Protein AF-A0A6B3GTB4-F1 (afdb_monomer_lite)

Foldseek 3Di:
DDDDPDDDPDDDDPVLLVVVVVVLVVLLVLLLVLLLVVLLVPVPQQVVLLVQQVVCVVVVPLLSVLVSLVSNSLVSNVSSVDPVSSVVNVVSVSSVNSSVCCVPVVPDDPGPSVVSVVSSVCSNVSND

Radius of gyration: 16.12 Å; chains: 1; bounding box: 41×32×53 Å

Secondary structure (DSSP, 8-state):
---------PPP-HHHHHHHHHHHHHHHHHHHHHHHHHHTT--TTTHHHHHHHHHHHHHT-HHHHHHHHHHHHHHHHHHTT-HHHHHHHHHTTHHHHHHHHHHHSTTS-S-HHHHHHHHHHHHHTT--

Structure (mmCIF, N/CA/C/O backbone):
data_AF-A0A6B3GTB4-F1
#
_entry.id   AF-A0A6B3GTB4-F1
#
loop_
_atom_site.group_PDB
_atom_site.id
_atom_site.type_symbol
_atom_site.label_atom_id
_atom_site.label_alt_id
_atom_site.label_comp_id
_atom_site.label_asym_id
_atom_site.label_entity_id
_atom_site.label_seq_id
_atom_site.pdbx_PDB_ins_code
_atom_site.Cartn_x
_atom_site.Cartn_y
_atom_site.Cartn_z
_atom_site.occupancy
_atom_site.B_iso_or_equiv
_atom_site.auth_seq_id
_atom_site.auth_comp_id
_atom_site.auth_asym_id
_atom_site.auth_atom_id
_atom_site.pdbx_PDB_model_num
ATOM 1 N N . SER A 1 1 ? -22.467 14.507 -35.187 1.00 45.22 1 SER A N 1
ATOM 2 C CA . SER A 1 1 ? -21.345 13.605 -35.505 1.00 45.22 1 SER A CA 1
ATOM 3 C C . SER A 1 1 ? -20.082 14.117 -34.835 1.00 45.22 1 SER A C 1
ATOM 5 O O . SER A 1 1 ? -19.704 15.252 -35.095 1.00 45.22 1 SER A O 1
ATOM 7 N N . ALA A 1 2 ? -19.509 13.336 -33.914 1.00 57.16 2 ALA A N 1
ATOM 8 C CA . ALA A 1 2 ? -18.214 13.599 -33.267 1.00 57.16 2 ALA A CA 1
ATOM 9 C C . ALA A 1 2 ? -17.044 13.237 -34.213 1.00 57.16 2 ALA A C 1
ATOM 11 O O . ALA A 1 2 ? -17.290 12.554 -35.212 1.00 57.16 2 ALA A O 1
ATOM 12 N N . PRO A 1 3 ? -15.789 13.635 -33.908 1.00 50.56 3 PRO A N 1
ATOM 13 C CA . PRO A 1 3 ? -14.933 12.626 -33.269 1.00 50.56 3 PRO A CA 1
ATOM 14 C C . PRO A 1 3 ? -13.905 13.153 -32.238 1.00 50.56 3 PRO A C 1
ATOM 16 O O . PRO A 1 3 ? -13.184 14.118 -32.465 1.00 50.56 3 PRO A O 1
ATOM 19 N N . ASN A 1 4 ? -13.829 12.437 -31.111 1.00 40.69 4 ASN A N 1
ATOM 20 C CA . ASN A 1 4 ? -12.626 12.020 -30.373 1.00 40.69 4 ASN A CA 1
ATOM 21 C C . ASN A 1 4 ? -11.474 13.036 -30.231 1.00 40.69 4 ASN A C 1
ATOM 23 O O . ASN A 1 4 ? -10.491 12.994 -30.971 1.00 40.69 4 ASN A O 1
ATOM 27 N N . LYS A 1 5 ? -11.532 13.876 -29.184 1.00 48.25 5 LYS A N 1
ATOM 28 C CA . LYS A 1 5 ? -10.334 14.543 -28.649 1.00 48.25 5 LYS A CA 1
ATOM 29 C C . LYS A 1 5 ? -9.395 13.465 -28.105 1.00 48.25 5 LYS A C 1
ATOM 31 O O . LYS A 1 5 ? -9.662 12.878 -27.062 1.00 48.25 5 LYS A O 1
ATOM 36 N N . GLY A 1 6 ? -8.345 13.181 -28.873 1.00 37.78 6 GLY A N 1
ATOM 37 C CA . GLY A 1 6 ? -7.353 12.155 -28.587 1.00 37.78 6 GLY A CA 1
ATOM 38 C C . GLY A 1 6 ? -6.801 12.255 -27.169 1.00 37.78 6 GLY A C 1
ATOM 39 O O . GLY A 1 6 ? -6.258 13.285 -26.770 1.00 37.78 6 GLY A O 1
ATOM 40 N N . VAL A 1 7 ? -6.914 11.154 -26.430 1.00 46.62 7 VAL A N 1
ATOM 41 C CA . VAL A 1 7 ? -6.107 10.903 -25.240 1.00 46.62 7 VAL A CA 1
ATOM 42 C C . VAL A 1 7 ? -4.657 10.835 -25.716 1.00 46.62 7 VAL A C 1
ATOM 44 O O . VAL A 1 7 ? -4.255 9.884 -26.383 1.00 46.62 7 VAL A O 1
ATOM 47 N N . ARG A 1 8 ? -3.871 11.882 -25.446 1.00 51.06 8 ARG A N 1
ATOM 48 C CA . ARG A 1 8 ? -2.416 11.803 -25.584 1.00 51.06 8 ARG A CA 1
ATOM 49 C C . ARG A 1 8 ? -1.898 11.057 -24.365 1.00 51.06 8 ARG A C 1
ATOM 51 O O . ARG A 1 8 ? -1.904 11.606 -23.268 1.00 51.06 8 ARG A O 1
ATOM 58 N N . VAL A 1 9 ? -1.459 9.821 -24.566 1.00 51.31 9 VAL A N 1
ATOM 59 C CA . VAL A 1 9 ? -0.662 9.101 -23.571 1.00 51.31 9 VAL A CA 1
ATOM 60 C C . VAL A 1 9 ? 0.646 9.885 -23.423 1.00 51.31 9 VAL A C 1
ATOM 62 O O . VAL A 1 9 ? 1.454 9.920 -24.352 1.00 51.31 9 VAL A O 1
ATOM 65 N N . ARG A 1 10 ? 0.818 10.622 -22.317 1.00 56.47 10 ARG A N 1
ATOM 66 C CA . ARG A 1 10 ? 2.119 11.219 -21.976 1.00 56.47 10 ARG A CA 1
ATOM 67 C C . ARG A 1 10 ? 3.068 10.064 -21.675 1.00 56.47 10 ARG A C 1
ATOM 69 O O . ARG A 1 10 ? 2.733 9.193 -20.879 1.00 56.47 10 ARG A O 1
ATOM 76 N N . ASN A 1 11 ? 4.237 10.067 -22.306 1.00 56.62 11 ASN A N 1
ATOM 77 C CA . ASN A 1 11 ? 5.313 9.165 -21.914 1.00 56.62 11 ASN A CA 1
ATOM 78 C C . ASN A 1 11 ? 5.782 9.578 -20.515 1.00 56.62 11 ASN A C 1
ATOM 80 O O . ASN A 1 11 ? 6.168 10.731 -20.329 1.00 56.62 11 ASN A O 1
ATOM 84 N N . LEU A 1 12 ? 5.712 8.655 -19.559 1.00 59.12 12 LEU A N 1
ATOM 85 C CA . LEU A 1 12 ? 6.289 8.821 -18.227 1.00 59.12 12 LEU A CA 1
ATOM 86 C C . LEU A 1 12 ? 7.816 8.750 -18.324 1.00 59.12 12 LEU A C 1
ATOM 88 O O . LEU A 1 12 ? 8.359 7.867 -18.992 1.00 59.12 12 LEU A O 1
ATOM 92 N N . THR A 1 13 ? 8.502 9.697 -17.691 1.00 66.12 13 THR A N 1
ATOM 93 C CA . THR A 1 13 ? 9.967 9.786 -17.654 1.00 66.12 13 THR A CA 1
ATOM 94 C C . THR A 1 13 ? 10.514 9.442 -16.268 1.00 66.12 13 THR A C 1
ATOM 96 O O . THR A 1 13 ? 9.775 9.440 -15.289 1.00 66.12 13 THR A O 1
ATOM 99 N N . ALA A 1 14 ? 11.826 9.198 -16.170 1.00 64.69 14 ALA A N 1
ATOM 100 C CA . ALA A 1 14 ? 12.518 9.049 -14.885 1.00 64.69 14 ALA A CA 1
ATOM 101 C C . ALA A 1 14 ? 12.266 10.225 -13.935 1.00 64.69 14 ALA A C 1
ATOM 103 O O . ALA A 1 14 ? 12.016 10.027 -12.755 1.00 64.69 14 ALA A O 1
ATOM 104 N N . ALA A 1 15 ? 12.297 11.445 -14.473 1.00 67.88 15 ALA A N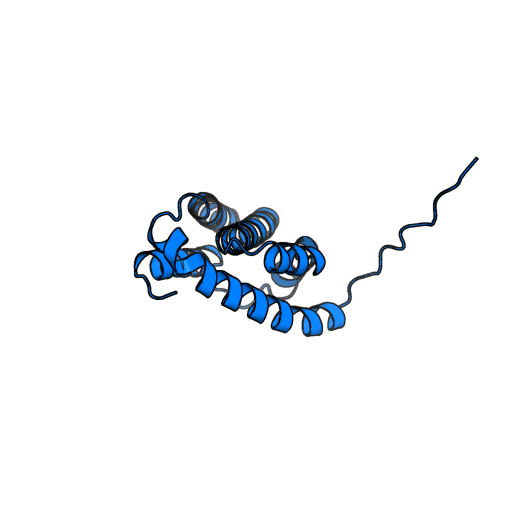 1
ATOM 105 C CA . ALA A 1 15 ? 12.088 12.659 -13.701 1.00 67.88 15 ALA A CA 1
ATOM 106 C C . ALA A 1 15 ? 10.654 12.739 -13.152 1.00 67.88 15 ALA A C 1
ATOM 108 O O . ALA A 1 15 ? 10.466 13.095 -11.994 1.00 67.88 15 ALA A O 1
ATOM 109 N N . ASP A 1 16 ? 9.649 12.318 -13.937 1.00 67.19 16 ASP A N 1
ATOM 110 C CA . ASP A 1 16 ? 8.271 12.221 -13.435 1.00 67.19 16 ASP A CA 1
ATOM 111 C C . ASP A 1 16 ? 8.174 11.206 -12.264 1.00 67.19 16 ASP A C 1
ATOM 113 O O . ASP A 1 16 ? 7.389 11.412 -11.337 1.00 67.19 16 ASP A O 1
ATOM 117 N N . LEU A 1 17 ? 8.990 10.133 -12.268 1.00 65.62 17 LEU A N 1
ATOM 118 C CA . LEU A 1 17 ? 9.106 9.175 -11.151 1.00 65.62 17 LEU A CA 1
ATOM 119 C C . LEU A 1 17 ? 9.714 9.815 -9.899 1.00 65.62 17 LEU A C 1
ATOM 121 O O . LEU A 1 17 ? 9.166 9.659 -8.808 1.00 65.62 17 LEU A O 1
ATOM 125 N N . GLU A 1 18 ? 10.823 10.533 -10.058 1.00 69.56 18 GLU A N 1
ATOM 126 C CA . GLU A 1 18 ? 11.536 11.188 -8.955 1.00 69.56 18 GLU A CA 1
ATOM 127 C C . GLU A 1 18 ? 10.681 12.255 -8.262 1.00 69.56 18 GLU A C 1
ATOM 129 O O . GLU A 1 18 ? 10.702 12.355 -7.036 1.00 69.56 18 GLU A O 1
ATOM 134 N N . GLU A 1 19 ? 9.883 13.012 -9.017 1.00 77.25 19 GLU A N 1
ATOM 135 C CA . GLU A 1 19 ? 8.997 14.037 -8.456 1.00 77.25 19 GLU A CA 1
ATOM 136 C C . GLU A 1 19 ? 7.760 13.437 -7.772 1.00 77.25 19 GLU A C 1
ATOM 138 O O . GLU A 1 19 ? 7.323 13.922 -6.726 1.00 77.25 19 GLU A O 1
ATOM 143 N N . SER A 1 20 ? 7.186 12.367 -8.334 1.00 75.81 20 SER A N 1
ATOM 144 C CA . SER A 1 20 ? 5.960 11.775 -7.791 1.00 75.81 20 SER A CA 1
ATOM 145 C C . SER A 1 20 ? 6.206 10.867 -6.588 1.00 75.81 20 SER A C 1
ATOM 147 O O . SER A 1 20 ? 5.298 10.702 -5.770 1.00 75.81 20 SER A O 1
ATOM 149 N N . TYR A 1 21 ? 7.382 10.240 -6.481 1.00 74.56 21 TYR A N 1
ATOM 150 C CA . TYR A 1 21 ? 7.645 9.247 -5.438 1.00 74.56 21 TYR A CA 1
ATOM 151 C C . TYR A 1 21 ? 7.536 9.823 -4.012 1.00 74.56 21 TYR A C 1
ATOM 153 O O . TYR A 1 21 ? 6.789 9.249 -3.219 1.00 74.56 21 TYR A O 1
ATOM 161 N N . PRO A 1 22 ? 8.160 10.969 -3.663 1.00 80.62 22 PRO A N 1
ATOM 162 C CA . PRO A 1 22 ? 8.026 11.549 -2.325 1.00 80.62 22 PRO A CA 1
ATOM 163 C C . PRO A 1 22 ? 6.586 11.951 -1.988 1.00 80.62 22 PRO A C 1
ATOM 165 O O . PRO A 1 22 ? 6.141 11.780 -0.856 1.00 80.62 22 PRO A O 1
ATOM 168 N N . VAL A 1 23 ? 5.838 12.452 -2.978 1.00 86.75 23 VAL A N 1
ATOM 169 C CA . VAL A 1 23 ? 4.425 12.822 -2.805 1.00 86.75 23 VAL A CA 1
ATOM 170 C C . VAL A 1 23 ? 3.590 11.583 -2.500 1.00 86.75 23 VAL A C 1
ATOM 172 O O . VAL A 1 23 ? 2.791 11.591 -1.566 1.00 86.75 23 VAL A O 1
ATOM 175 N N . ARG A 1 24 ? 3.809 10.496 -3.249 1.00 84.00 24 ARG A N 1
ATOM 176 C CA . ARG A 1 24 ? 3.162 9.207 -3.002 1.00 84.00 24 ARG A CA 1
ATOM 177 C C . ARG A 1 24 ? 3.493 8.679 -1.608 1.00 84.00 24 ARG A C 1
ATOM 179 O O . ARG A 1 24 ? 2.570 8.319 -0.888 1.00 84.00 24 ARG A O 1
ATOM 186 N N . ALA A 1 25 ? 4.769 8.665 -1.227 1.00 84.25 25 ALA A N 1
ATOM 187 C CA . ALA A 1 25 ? 5.199 8.189 0.085 1.00 84.25 25 ALA A CA 1
ATOM 188 C C . ALA A 1 25 ? 4.519 8.972 1.221 1.00 84.25 25 ALA A C 1
ATOM 190 O O . ALA A 1 25 ? 3.998 8.371 2.154 1.00 84.25 25 ALA A O 1
ATOM 191 N N . GLY A 1 26 ? 4.424 10.302 1.100 1.00 90.69 26 GLY A N 1
ATOM 192 C CA . GLY A 1 26 ? 3.699 11.129 2.068 1.00 90.69 26 GLY A CA 1
ATOM 193 C C . GLY A 1 26 ? 2.200 10.815 2.136 1.00 90.69 26 GLY A C 1
ATOM 194 O O . GLY A 1 26 ? 1.631 10.755 3.224 1.00 90.69 26 GLY A O 1
ATOM 195 N N . LEU A 1 27 ? 1.549 10.568 0.993 1.00 92.31 27 LEU A N 1
ATOM 196 C CA . LEU A 1 27 ? 0.142 10.150 0.966 1.00 92.31 27 LEU A CA 1
ATOM 197 C C . LEU A 1 27 ? -0.061 8.775 1.610 1.00 92.31 27 LEU A C 1
ATOM 199 O O . LEU A 1 27 ? -1.034 8.588 2.333 1.00 92.31 27 LEU A O 1
ATOM 203 N N . GLU A 1 28 ? 0.834 7.823 1.353 1.00 92.50 28 GLU A N 1
ATOM 204 C CA . GLU A 1 28 ? 0.774 6.476 1.928 1.00 92.50 28 GLU A CA 1
ATOM 205 C C . GLU A 1 28 ? 1.053 6.475 3.431 1.00 92.50 28 GLU A C 1
ATOM 207 O O . GLU A 1 28 ? 0.387 5.742 4.155 1.00 92.50 28 GLU A O 1
ATOM 212 N N . GLN A 1 29 ? 1.943 7.342 3.917 1.00 94.25 29 GLN A N 1
ATOM 213 C CA . GLN A 1 29 ? 2.152 7.531 5.351 1.00 94.25 29 GLN A CA 1
ATOM 214 C C . GLN A 1 29 ? 0.873 8.043 6.031 1.00 94.25 29 GLN A C 1
ATOM 216 O O . GLN A 1 29 ? 0.386 7.433 6.979 1.00 94.25 29 GLN A O 1
ATOM 221 N N . ILE A 1 30 ? 0.260 9.107 5.494 1.00 96.75 30 ILE A N 1
ATOM 222 C CA . ILE A 1 30 ? -1.023 9.622 6.003 1.00 96.75 30 ILE A CA 1
ATOM 223 C C . ILE A 1 30 ? -2.107 8.535 5.929 1.00 96.75 30 ILE A C 1
ATOM 225 O O . ILE A 1 30 ? -2.956 8.428 6.814 1.00 96.75 30 ILE A O 1
ATOM 229 N N . ALA A 1 31 ? -2.097 7.722 4.870 1.00 95.94 31 ALA A N 1
ATOM 230 C CA . ALA A 1 31 ? -3.018 6.605 4.724 1.00 95.94 31 ALA A CA 1
ATOM 231 C C . ALA A 1 31 ? -2.864 5.582 5.852 1.00 95.94 31 ALA A C 1
ATOM 233 O O . ALA A 1 31 ? -3.870 5.195 6.441 1.00 95.94 31 ALA A O 1
ATOM 234 N N . ALA A 1 32 ? -1.631 5.165 6.144 1.00 95.44 32 ALA A N 1
ATOM 235 C CA . ALA A 1 32 ? -1.322 4.204 7.194 1.00 95.44 32 ALA A CA 1
ATOM 236 C C . ALA A 1 32 ? -1.780 4.723 8.565 1.00 95.44 32 ALA A C 1
ATOM 238 O O . ALA A 1 32 ? -2.545 4.041 9.247 1.00 95.44 32 ALA A O 1
ATOM 239 N N . GLU A 1 33 ? -1.438 5.969 8.908 1.00 96.12 33 GLU A N 1
ATOM 240 C CA . GLU A 1 33 ? -1.856 6.622 10.157 1.00 96.12 33 GLU A CA 1
ATOM 241 C C . GLU A 1 33 ? -3.391 6.637 10.315 1.00 96.12 33 GLU A C 1
ATOM 243 O O . GLU A 1 33 ? -3.932 6.305 11.372 1.00 96.12 33 GLU A O 1
ATOM 248 N N . LEU A 1 34 ? -4.124 6.981 9.250 1.00 97.62 34 LEU A N 1
ATOM 249 C CA . LEU A 1 34 ? -5.592 7.013 9.263 1.00 97.62 34 LEU A CA 1
ATOM 250 C C . LEU A 1 34 ? -6.229 5.616 9.268 1.00 97.62 34 LEU A C 1
ATOM 252 O O . LEU A 1 34 ? -7.325 5.435 9.805 1.00 97.62 34 LEU A O 1
ATOM 256 N N . ALA A 1 35 ? -5.582 4.639 8.635 1.00 97.38 35 ALA A N 1
ATOM 257 C CA . ALA A 1 35 ? -6.067 3.269 8.539 1.00 97.38 35 ALA A CA 1
ATOM 258 C C . ALA A 1 35 ? -5.799 2.459 9.816 1.00 97.38 35 ALA A C 1
ATOM 260 O O . ALA A 1 35 ? -6.520 1.490 10.071 1.00 97.38 35 ALA A O 1
ATOM 261 N N . ALA A 1 36 ? -4.825 2.876 10.630 1.00 96.50 36 ALA A N 1
ATOM 262 C CA . ALA A 1 36 ? -4.354 2.175 11.820 1.00 96.50 36 ALA A CA 1
ATOM 263 C C . ALA A 1 36 ? -5.467 1.639 12.738 1.00 96.50 36 ALA A C 1
ATOM 265 O O . ALA A 1 36 ? -5.459 0.443 13.026 1.00 96.50 36 ALA A O 1
ATOM 266 N N . PRO A 1 37 ? -6.504 2.414 13.128 1.00 95.62 37 PRO A N 1
ATOM 267 C CA . PRO A 1 37 ? -7.539 1.902 14.032 1.00 95.62 37 PRO A CA 1
ATOM 268 C C . PRO A 1 37 ? -8.400 0.783 13.428 1.00 95.62 37 PRO A C 1
ATOM 270 O O . PRO A 1 37 ? -9.047 0.031 14.159 1.00 95.62 37 PRO A O 1
ATOM 273 N N . ARG A 1 38 ? -8.480 0.714 12.092 1.00 96.31 38 ARG A N 1
ATOM 274 C CA . ARG A 1 38 ? -9.228 -0.314 11.360 1.00 96.31 38 ARG A CA 1
ATOM 275 C C . ARG A 1 38 ? -8.346 -1.525 11.088 1.00 96.31 38 ARG A C 1
ATOM 277 O O . ARG A 1 38 ? -8.761 -2.634 11.401 1.00 96.31 38 ARG A O 1
ATOM 284 N N . LEU A 1 39 ? -7.152 -1.299 10.546 1.00 96.94 39 LEU A N 1
ATOM 285 C CA . LEU A 1 39 ? -6.215 -2.365 10.196 1.00 96.94 39 LEU A CA 1
ATOM 286 C C . LEU A 1 39 ? -5.658 -3.071 11.433 1.00 96.94 39 LEU A C 1
ATOM 288 O O . LEU A 1 39 ? -5.551 -4.288 11.422 1.00 96.94 39 LEU A O 1
ATOM 292 N N . GLY A 1 40 ? -5.461 -2.368 12.552 1.00 95.38 40 GLY A N 1
ATOM 293 C CA . GLY A 1 40 ? -5.081 -3.013 13.813 1.00 95.38 40 GLY A CA 1
ATOM 294 C C . GLY A 1 40 ? -6.129 -3.982 14.370 1.00 95.38 40 GLY A C 1
ATOM 295 O O . GLY A 1 40 ? -5.824 -4.801 15.230 1.00 95.38 40 GLY A O 1
ATOM 296 N N . ARG A 1 41 ? -7.369 -3.940 13.864 1.00 96.19 41 ARG A N 1
ATOM 297 C CA . ARG A 1 41 ? -8.418 -4.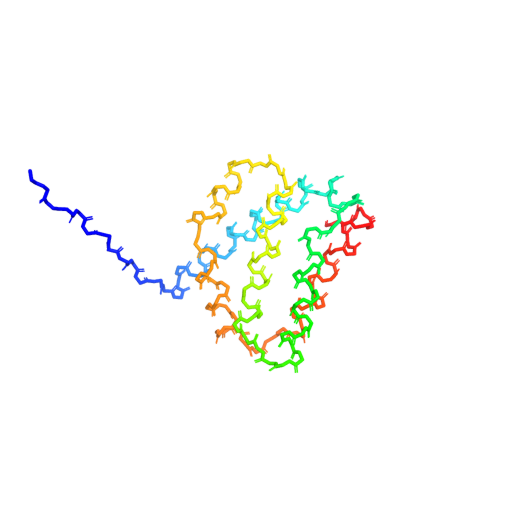916 14.200 1.00 96.19 41 ARG A CA 1
ATOM 298 C C . ARG A 1 41 ? -8.562 -6.017 13.158 1.00 96.19 41 ARG A C 1
ATOM 300 O O . ARG A 1 41 ? -8.988 -7.113 13.510 1.00 96.19 41 ARG A O 1
ATOM 307 N N . ASP A 1 42 ? -8.306 -5.699 11.893 1.00 96.31 42 ASP A N 1
ATOM 308 C CA . ASP A 1 42 ? -8.539 -6.590 10.762 1.00 96.31 42 ASP A CA 1
ATOM 309 C C . ASP A 1 42 ? -7.654 -6.207 9.564 1.00 96.31 42 ASP A C 1
ATOM 311 O O . ASP A 1 42 ? -7.905 -5.216 8.872 1.00 96.31 42 ASP A O 1
ATOM 315 N N . CYS A 1 43 ? -6.645 -7.041 9.305 1.00 96.94 43 CYS A N 1
ATOM 316 C CA . CYS A 1 43 ? -5.756 -6.953 8.147 1.00 96.94 43 CYS A CA 1
ATOM 317 C C . CYS A 1 43 ? -6.147 -7.916 7.011 1.00 96.94 43 CYS A C 1
ATOM 319 O O . CYS A 1 43 ? -5.391 -8.045 6.048 1.00 96.94 43 CYS A O 1
ATOM 321 N N . SER A 1 44 ? -7.314 -8.569 7.059 1.00 97.31 44 SER A N 1
ATOM 322 C CA . SER A 1 44 ? -7.698 -9.621 6.098 1.00 97.31 44 SER A CA 1
ATOM 323 C C . SER A 1 44 ? -7.732 -9.164 4.635 1.00 97.31 44 SER A C 1
ATOM 325 O O . SER A 1 44 ? -7.571 -9.975 3.724 1.00 97.31 44 SER A O 1
ATOM 327 N N . ALA A 1 45 ? -7.904 -7.863 4.381 1.00 97.00 45 ALA A N 1
ATOM 328 C CA . ALA A 1 45 ? -7.809 -7.290 3.038 1.00 97.00 45 ALA A CA 1
ATOM 329 C C . ALA A 1 45 ? -6.359 -7.197 2.516 1.00 97.00 45 ALA A C 1
ATOM 331 O O . ALA A 1 45 ? -6.143 -7.193 1.307 1.00 97.00 45 ALA A O 1
ATOM 332 N N . LEU A 1 46 ? -5.367 -7.130 3.410 1.00 97.75 46 LEU A N 1
ATOM 333 C CA . LEU A 1 46 ? -3.943 -6.992 3.087 1.00 97.75 46 LEU A CA 1
ATOM 334 C C . LEU A 1 46 ? -3.227 -8.346 2.989 1.00 97.75 46 LEU A C 1
ATOM 336 O O . LEU A 1 46 ? -2.379 -8.532 2.116 1.00 97.75 46 LEU A O 1
ATOM 340 N N . GLU A 1 47 ? -3.591 -9.303 3.845 1.00 97.75 47 GLU A N 1
ATOM 341 C CA . GLU A 1 47 ? -2.957 -10.628 3.943 1.00 97.75 47 GLU A CA 1
ATOM 342 C C . GLU A 1 47 ? -2.833 -11.378 2.598 1.00 97.75 47 GLU A C 1
ATOM 344 O O . GLU A 1 47 ? -1.752 -11.910 2.317 1.00 97.75 47 GLU A O 1
ATOM 349 N N . PRO A 1 48 ? -3.849 -11.396 1.703 1.00 98.38 48 PRO A N 1
ATOM 350 C CA . PRO A 1 48 ? -3.732 -12.086 0.419 1.00 98.38 48 PRO A CA 1
ATOM 351 C C . PRO A 1 48 ? -2.647 -11.495 -0.483 1.00 98.38 48 PRO A C 1
ATOM 353 O O . PRO A 1 48 ? -2.046 -12.219 -1.278 1.00 98.38 48 PRO A O 1
ATOM 356 N N . HIS A 1 49 ? -2.380 -10.189 -0.373 1.00 96.88 49 HIS A N 1
ATOM 357 C CA . HIS A 1 49 ? -1.320 -9.544 -1.139 1.00 96.88 49 HIS A CA 1
ATOM 358 C C . HIS A 1 49 ? 0.060 -9.968 -0.638 1.00 96.88 49 HIS A C 1
ATOM 360 O O . HIS A 1 49 ? 0.908 -10.301 -1.460 1.00 96.88 49 HIS A O 1
ATOM 366 N N . VAL A 1 50 ? 0.270 -10.042 0.678 1.00 96.38 50 VAL A N 1
ATOM 367 C CA . VAL A 1 50 ? 1.551 -10.483 1.257 1.00 96.38 50 VAL A CA 1
ATOM 368 C C . VAL A 1 50 ? 1.825 -11.957 0.954 1.00 96.38 50 VAL A C 1
ATOM 370 O O . VAL A 1 50 ? 2.923 -12.305 0.519 1.00 96.38 50 VAL A O 1
ATOM 373 N N . ALA A 1 51 ? 0.813 -12.821 1.064 1.00 97.19 51 ALA A N 1
ATOM 374 C CA . ALA A 1 51 ? 0.938 -14.228 0.680 1.00 97.19 51 ALA A CA 1
ATOM 375 C C . ALA A 1 51 ? 1.320 -14.393 -0.804 1.00 97.19 51 ALA A C 1
ATOM 377 O O . ALA A 1 51 ? 2.187 -15.200 -1.146 1.00 97.19 51 ALA A O 1
ATOM 378 N N . ALA A 1 52 ? 0.710 -13.602 -1.689 1.00 96.06 52 ALA A N 1
ATOM 379 C CA . ALA A 1 52 ? 1.038 -13.618 -3.108 1.00 96.06 52 ALA A CA 1
ATOM 380 C C . ALA A 1 52 ? 2.427 -13.031 -3.409 1.00 96.06 52 ALA A C 1
ATOM 382 O O . ALA A 1 52 ? 3.094 -13.516 -4.320 1.00 96.06 52 ALA A O 1
ATOM 383 N N . LEU A 1 53 ? 2.894 -12.040 -2.640 1.00 92.12 53 LEU A N 1
ATOM 384 C CA . LEU A 1 53 ? 4.262 -11.521 -2.743 1.00 92.12 53 LEU A CA 1
ATOM 385 C C . LEU A 1 53 ? 5.299 -12.589 -2.377 1.00 92.12 53 LEU A C 1
ATOM 387 O O . LEU A 1 53 ? 6.279 -12.739 -3.100 1.00 92.12 53 LEU A O 1
ATOM 391 N N . HIS A 1 54 ? 5.066 -13.387 -1.330 1.00 93.94 54 HIS A N 1
ATOM 392 C CA . HIS A 1 54 ? 5.953 -14.510 -1.000 1.00 93.94 54 HIS A CA 1
ATOM 393 C C . HIS A 1 54 ? 6.043 -15.539 -2.134 1.00 93.94 54 HIS A C 1
ATOM 395 O O . HIS A 1 54 ? 7.126 -16.043 -2.440 1.00 93.94 54 HIS A O 1
ATOM 401 N N . GLU A 1 55 ? 4.916 -15.851 -2.776 1.00 94.62 55 GLU A N 1
ATOM 402 C CA . GLU A 1 55 ? 4.904 -16.760 -3.922 1.00 94.62 55 GLU A CA 1
ATOM 403 C C . GLU A 1 55 ? 5.605 -16.147 -5.143 1.00 94.62 55 GLU A C 1
ATOM 405 O O . GLU A 1 55 ? 6.383 -16.826 -5.815 1.00 94.62 55 GLU A O 1
ATOM 410 N N . ALA A 1 56 ? 5.388 -14.855 -5.397 1.00 89.38 56 ALA A N 1
ATOM 411 C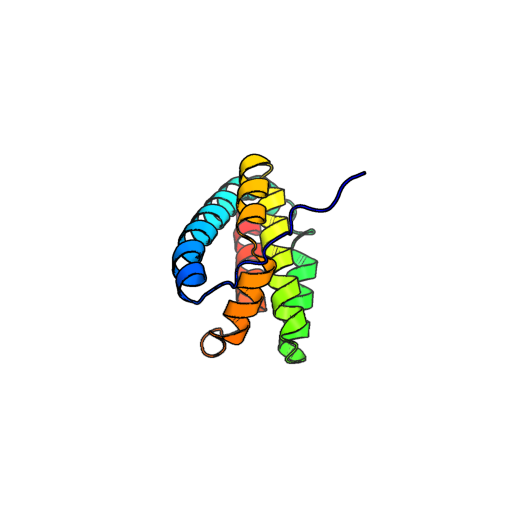 CA . ALA A 1 56 ? 6.044 -14.127 -6.475 1.00 89.38 56 ALA A CA 1
ATOM 412 C C . ALA A 1 56 ? 7.569 -14.089 -6.290 1.00 89.38 56 ALA A C 1
ATOM 414 O O . ALA A 1 56 ? 8.302 -14.347 -7.244 1.00 89.38 56 ALA A O 1
ATOM 415 N N . ASP A 1 57 ? 8.050 -13.864 -5.063 1.00 86.00 57 ASP A N 1
ATOM 416 C CA . ASP A 1 57 ? 9.473 -13.928 -4.716 1.00 86.00 57 ASP A CA 1
ATOM 417 C C . ASP A 1 57 ? 10.048 -15.329 -4.994 1.00 86.00 57 ASP A C 1
ATOM 419 O O . ASP A 1 57 ? 11.101 -15.463 -5.621 1.00 86.00 57 ASP A O 1
ATOM 423 N N . ARG A 1 58 ? 9.334 -16.393 -4.597 1.00 89.31 58 ARG A N 1
ATOM 424 C CA . ARG A 1 58 ? 9.757 -17.790 -4.805 1.00 89.31 58 ARG A CA 1
ATOM 425 C C . ARG A 1 58 ? 9.838 -18.176 -6.284 1.00 89.31 58 ARG A C 1
ATOM 427 O O . ARG A 1 58 ? 10.682 -18.990 -6.659 1.00 89.31 58 ARG A O 1
ATOM 434 N N . LEU A 1 59 ? 8.947 -17.628 -7.107 1.00 89.50 59 LEU A N 1
ATOM 435 C CA . LEU A 1 59 ? 8.866 -17.891 -8.546 1.00 89.50 59 LEU A CA 1
ATOM 436 C C . LEU A 1 59 ? 9.666 -16.896 -9.400 1.00 89.50 59 LEU A C 1
ATOM 438 O O . LEU A 1 59 ? 9.737 -17.079 -10.615 1.00 89.50 59 LEU A O 1
ATOM 442 N N . ALA A 1 60 ? 10.267 -15.870 -8.787 1.00 84.31 60 ALA A N 1
ATOM 443 C CA . ALA A 1 60 ? 10.856 -14.722 -9.478 1.00 84.31 60 ALA A CA 1
ATOM 444 C C . ALA A 1 60 ? 9.876 -14.045 -10.466 1.00 84.31 60 ALA A C 1
ATOM 446 O O . ALA A 1 60 ? 10.259 -13.611 -11.556 1.00 84.31 60 ALA A O 1
ATOM 447 N N . ASP A 1 61 ? 8.599 -13.962 -10.085 1.00 85.19 61 ASP A N 1
ATOM 448 C CA . ASP A 1 61 ? 7.531 -13.357 -10.882 1.00 85.19 61 ASP A CA 1
ATOM 449 C C . ASP A 1 61 ? 7.424 -11.853 -10.596 1.00 85.19 61 ASP A C 1
ATOM 451 O O . ASP A 1 61 ? 6.655 -11.394 -9.747 1.00 85.19 61 ASP A O 1
ATOM 455 N N . GLY A 1 62 ? 8.201 -11.066 -11.341 1.00 80.88 62 GLY A N 1
ATOM 456 C CA . GLY A 1 62 ? 8.191 -9.608 -11.224 1.00 80.88 62 GLY A CA 1
ATOM 457 C C . GLY A 1 62 ? 6.840 -8.961 -11.549 1.00 80.88 62 GLY A C 1
ATOM 458 O O . GLY A 1 62 ? 6.530 -7.897 -11.017 1.00 80.88 62 GLY A O 1
ATOM 459 N N . GLU A 1 63 ? 6.006 -9.578 -12.391 1.00 82.00 63 GLU A N 1
ATOM 460 C CA . GLU A 1 63 ? 4.682 -9.031 -12.701 1.00 82.00 63 GLU A CA 1
ATOM 461 C C . GLU A 1 63 ? 3.735 -9.203 -11.508 1.00 82.00 63 GLU A C 1
ATOM 463 O O . GLU A 1 63 ? 3.018 -8.267 -11.138 1.00 82.00 63 GLU A O 1
ATOM 468 N N . ALA A 1 64 ? 3.759 -10.375 -10.870 1.00 87.19 64 ALA A N 1
ATOM 469 C CA . ALA A 1 64 ? 3.024 -10.617 -9.636 1.00 87.19 64 ALA A CA 1
ATOM 470 C C . ALA A 1 64 ? 3.522 -9.721 -8.492 1.00 87.19 64 ALA A C 1
ATOM 472 O O . ALA A 1 64 ? 2.687 -9.148 -7.790 1.00 87.19 64 ALA A O 1
ATOM 473 N N . GLN A 1 65 ? 4.839 -9.512 -8.357 1.00 85.38 65 GLN A N 1
ATOM 474 C CA . GLN A 1 65 ? 5.392 -8.566 -7.379 1.00 85.38 65 GLN A CA 1
ATOM 475 C C . GLN A 1 65 ? 4.782 -7.170 -7.551 1.00 85.38 65 GLN A C 1
ATOM 477 O O . GLN A 1 65 ? 4.214 -6.614 -6.614 1.00 85.38 65 GLN A O 1
ATOM 482 N N . VAL A 1 66 ? 4.805 -6.626 -8.771 1.00 82.00 66 VAL A N 1
ATOM 483 C CA . VAL A 1 66 ? 4.212 -5.313 -9.070 1.00 82.00 66 VAL A CA 1
ATOM 484 C C . VAL A 1 66 ? 2.730 -5.278 -8.716 1.00 82.00 66 VAL A C 1
ATOM 486 O O . VAL A 1 66 ? 2.274 -4.368 -8.020 1.00 82.00 66 VAL A O 1
ATOM 489 N N . ARG A 1 67 ? 1.971 -6.268 -9.194 1.00 86.25 67 ARG A N 1
ATOM 490 C CA . ARG A 1 67 ? 0.518 -6.333 -9.017 1.00 86.25 67 ARG A CA 1
ATOM 491 C C . ARG A 1 67 ? 0.135 -6.356 -7.541 1.00 86.25 67 ARG A C 1
ATOM 493 O O . ARG A 1 67 ? -0.769 -5.625 -7.134 1.00 86.25 67 ARG A O 1
ATOM 500 N N . HIS A 1 68 ? 0.803 -7.189 -6.748 1.00 91.69 68 HIS A N 1
ATOM 501 C CA . HIS A 1 68 ? 0.446 -7.381 -5.349 1.00 91.69 68 HIS A CA 1
ATOM 502 C C . HIS A 1 68 ? 0.976 -6.271 -4.442 1.00 91.69 68 HIS A C 1
ATOM 504 O O . HIS A 1 68 ? 0.240 -5.887 -3.537 1.00 91.69 68 HIS A O 1
ATOM 510 N N . THR A 1 69 ? 2.123 -5.656 -4.749 1.00 87.69 69 THR A N 1
ATOM 511 C CA . THR A 1 69 ? 2.569 -4.419 -4.086 1.00 87.69 69 THR A CA 1
ATOM 512 C C . THR A 1 69 ? 1.554 -3.293 -4.303 1.00 87.69 69 THR A C 1
ATOM 514 O O . THR A 1 69 ? 1.048 -2.716 -3.345 1.00 87.69 69 THR A O 1
ATOM 517 N N . VAL A 1 70 ? 1.164 -3.003 -5.554 1.00 87.62 70 VAL A N 1
ATOM 518 C CA . VAL A 1 70 ? 0.158 -1.954 -5.831 1.00 87.62 70 VAL A CA 1
ATOM 519 C C . VAL A 1 70 ? -1.172 -2.259 -5.143 1.00 87.62 70 VAL A C 1
ATOM 521 O O . VAL A 1 70 ? -1.779 -1.362 -4.557 1.00 87.62 70 VAL A O 1
ATOM 524 N N . GLY A 1 71 ? -1.616 -3.516 -5.206 1.00 91.94 71 GLY A N 1
ATOM 525 C CA . GLY A 1 71 ? -2.848 -3.958 -4.561 1.00 91.94 71 GLY A CA 1
ATOM 526 C C . GLY A 1 71 ? -2.836 -3.735 -3.049 1.00 91.94 71 GLY A C 1
ATOM 527 O O . GLY A 1 71 ? -3.774 -3.137 -2.527 1.00 91.94 71 GLY A O 1
ATOM 528 N N . PHE A 1 72 ? -1.745 -4.105 -2.372 1.00 94.81 72 PHE A N 1
ATOM 529 C CA . PHE A 1 72 ? -1.581 -3.889 -0.935 1.00 94.81 72 PHE A CA 1
ATOM 530 C C . PHE A 1 72 ? -1.714 -2.409 -0.559 1.00 94.81 72 PHE A C 1
ATOM 532 O O . PHE A 1 72 ? -2.551 -2.052 0.270 1.00 94.81 72 PHE A O 1
ATOM 539 N N . HIS A 1 73 ? -0.939 -1.529 -1.205 1.00 93.62 73 HIS A N 1
ATOM 540 C CA . HIS A 1 73 ? -0.986 -0.095 -0.905 1.00 93.62 73 HIS A CA 1
ATOM 541 C C . HIS A 1 73 ? -2.372 0.496 -1.183 1.00 93.62 73 HIS A C 1
ATOM 543 O O . HIS A 1 73 ? -2.852 1.336 -0.422 1.00 93.62 73 HIS A O 1
ATOM 549 N N . ARG A 1 74 ? -3.059 0.034 -2.234 1.00 93.56 74 ARG A N 1
ATOM 550 C CA . ARG A 1 74 ? -4.420 0.483 -2.539 1.00 93.56 74 ARG A CA 1
ATOM 551 C C . ARG A 1 74 ? -5.414 0.089 -1.451 1.00 93.56 74 ARG A C 1
ATOM 553 O O . ARG A 1 74 ? -6.250 0.913 -1.081 1.00 93.56 74 ARG A O 1
ATOM 560 N N . GLU A 1 75 ? -5.340 -1.137 -0.941 1.00 97.00 75 GLU A N 1
ATOM 561 C CA . GLU A 1 75 ? -6.213 -1.589 0.146 1.00 97.00 75 GLU A CA 1
ATOM 562 C C . GLU A 1 75 ? -5.910 -0.857 1.460 1.00 97.00 75 GLU A C 1
ATOM 564 O O . GLU A 1 75 ? -6.840 -0.441 2.152 1.00 97.00 75 GLU A O 1
ATOM 569 N N . MET A 1 76 ? -4.641 -0.558 1.748 1.00 96.38 76 MET A N 1
ATOM 570 C CA . MET A 1 76 ? -4.258 0.298 2.878 1.00 96.38 76 MET A CA 1
ATOM 571 C C . MET A 1 76 ? -4.853 1.713 2.749 1.00 96.38 76 MET A C 1
ATOM 573 O O . MET A 1 76 ? -5.487 2.223 3.674 1.00 96.38 76 MET A O 1
ATOM 577 N N . VAL A 1 77 ? -4.741 2.335 1.572 1.00 96.06 77 VAL A N 1
ATOM 578 C CA . VAL A 1 77 ? -5.329 3.658 1.292 1.00 96.06 77 VAL A CA 1
ATOM 579 C C . VAL A 1 77 ? -6.856 3.631 1.360 1.00 96.06 77 VAL A C 1
ATOM 581 O O . VAL A 1 77 ? -7.475 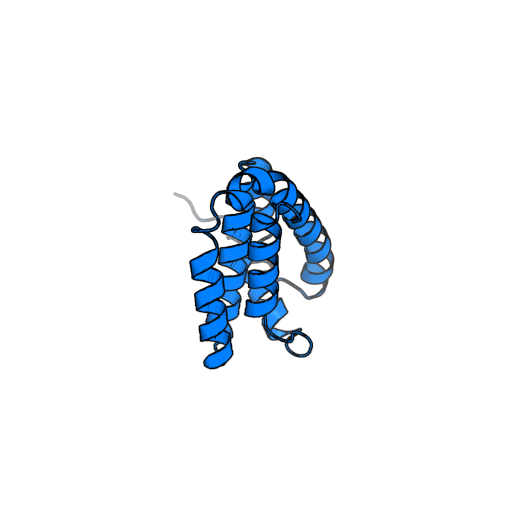4.560 1.883 1.00 96.06 77 VAL A O 1
ATOM 584 N N . ARG A 1 78 ? -7.494 2.554 0.894 1.00 96.81 78 ARG A N 1
ATOM 585 C CA . ARG A 1 78 ? -8.939 2.344 1.053 1.00 96.81 78 ARG A CA 1
ATOM 586 C C . ARG A 1 78 ? -9.317 2.242 2.534 1.00 96.81 78 ARG A C 1
ATOM 588 O O . ARG A 1 78 ? -10.317 2.834 2.952 1.00 96.81 78 ARG A O 1
ATOM 595 N N . ALA A 1 79 ? -8.515 1.540 3.331 1.00 97.88 79 ALA A N 1
ATOM 596 C CA . ALA A 1 79 ? -8.734 1.363 4.760 1.00 97.88 79 ALA A CA 1
ATOM 597 C C . ALA A 1 79 ? -8.614 2.671 5.560 1.00 97.88 79 ALA A C 1
ATOM 599 O O . ALA A 1 79 ? -9.250 2.768 6.609 1.00 97.88 79 ALA A O 1
ATOM 600 N N . ALA A 1 80 ? -7.949 3.707 5.040 1.00 97.56 80 ALA A N 1
ATOM 601 C CA . ALA A 1 80 ? -7.955 5.050 5.631 1.00 97.56 80 ALA A CA 1
ATOM 602 C C . ALA A 1 80 ? -9.347 5.715 5.624 1.00 97.56 80 ALA A C 1
ATOM 604 O O . ALA A 1 80 ? -9.594 6.672 6.354 1.00 97.56 80 ALA A O 1
ATOM 605 N N . GLY A 1 81 ? -10.281 5.247 4.783 1.00 97.56 81 GLY A N 1
ATOM 606 C CA . GLY A 1 81 ? -11.642 5.793 4.708 1.00 97.56 81 GLY A CA 1
ATOM 607 C C . GLY A 1 81 ? -11.727 7.244 4.211 1.00 97.56 81 GLY A C 1
ATOM 608 O O . GLY A 1 81 ? -12.774 7.873 4.352 1.00 97.56 81 GLY A O 1
ATOM 609 N N . ASN A 1 82 ? -10.653 7.778 3.625 1.00 97.81 82 ASN A N 1
ATOM 610 C CA . ASN A 1 82 ? -10.586 9.137 3.102 1.00 97.81 82 ASN A CA 1
ATOM 611 C C . ASN A 1 82 ? -10.699 9.120 1.569 1.00 97.81 82 ASN A C 1
ATOM 613 O O . ASN A 1 82 ? -9.746 8.807 0.858 1.00 97.81 82 ASN A O 1
ATOM 617 N N . ALA A 1 83 ? -11.878 9.468 1.047 1.00 95.19 83 ALA A N 1
ATOM 618 C CA . ALA A 1 83 ? -12.147 9.429 -0.392 1.00 95.19 83 ALA A CA 1
ATOM 619 C C . ALA A 1 83 ? -11.270 10.399 -1.206 1.00 95.19 83 ALA A C 1
ATOM 621 O O . ALA A 1 83 ? -10.911 10.090 -2.340 1.00 95.19 83 ALA A O 1
ATOM 622 N N . VAL A 1 84 ? -10.901 11.551 -0.631 1.00 95.88 84 VAL A N 1
ATOM 623 C CA . VAL A 1 84 ? -10.012 12.525 -1.287 1.00 95.88 84 VAL A CA 1
ATOM 624 C C . VAL A 1 84 ? -8.602 11.955 -1.399 1.00 95.88 84 VAL A C 1
ATOM 626 O O . VAL A 1 84 ? -7.992 12.043 -2.463 1.00 95.88 84 VAL A O 1
ATOM 629 N N . LEU A 1 85 ? -8.111 11.327 -0.330 1.00 94.25 85 LEU A N 1
ATOM 630 C CA . LEU A 1 85 ? -6.818 10.649 -0.308 1.00 94.25 85 LEU A CA 1
ATOM 631 C C . LEU A 1 85 ? -6.765 9.533 -1.358 1.00 94.25 85 LEU A C 1
ATOM 633 O O . LEU A 1 85 ? -5.857 9.530 -2.183 1.00 94.25 85 LEU A O 1
ATOM 637 N N . LEU A 1 86 ? -7.765 8.644 -1.381 1.00 93.19 86 LEU A N 1
ATOM 638 C CA . LEU A 1 86 ? -7.838 7.552 -2.355 1.00 93.19 86 LEU A CA 1
ATOM 639 C C . LEU A 1 86 ? -7.855 8.075 -3.794 1.00 93.19 86 LEU A C 1
ATOM 641 O O . LEU A 1 86 ? -7.082 7.605 -4.623 1.00 93.19 86 LEU A O 1
ATOM 645 N N . HIS A 1 87 ? -8.679 9.085 -4.081 1.00 91.44 87 HIS A N 1
ATOM 646 C CA . HIS A 1 87 ? -8.736 9.680 -5.415 1.00 91.44 87 HIS A CA 1
ATOM 647 C C . HIS A 1 87 ? -7.405 10.326 -5.825 1.00 91.44 87 HIS A C 1
ATOM 649 O O . HIS A 1 87 ? -6.971 10.186 -6.966 1.00 91.44 87 HIS A O 1
ATOM 655 N N . THR A 1 88 ? -6.743 11.013 -4.891 1.00 91.25 88 THR A N 1
ATOM 656 C CA . THR A 1 88 ? -5.441 11.652 -5.135 1.00 91.25 88 THR A CA 1
ATOM 657 C C . THR A 1 88 ? -4.356 10.605 -5.388 1.00 91.25 88 THR A C 1
ATOM 659 O O . THR A 1 88 ? -3.576 10.746 -6.325 1.00 91.25 88 THR A O 1
ATOM 662 N N . TRP A 1 89 ? -4.344 9.531 -4.597 1.00 89.00 89 TRP A N 1
ATOM 663 C CA . TRP A 1 89 ? -3.420 8.408 -4.742 1.00 89.00 89 TRP A CA 1
ATOM 664 C C . TRP A 1 89 ? -3.611 7.689 -6.089 1.00 89.00 89 TRP A C 1
ATOM 666 O O . TRP A 1 89 ? -2.644 7.487 -6.821 1.00 89.00 89 TRP A O 1
ATOM 676 N N . GLU A 1 90 ? -4.855 7.390 -6.486 1.00 85.75 90 GLU A N 1
ATOM 677 C CA . GLU A 1 90 ? -5.162 6.783 -7.793 1.00 85.75 90 GLU A CA 1
ATOM 678 C C . GLU A 1 90 ? -4.795 7.716 -8.964 1.00 85.75 90 GLU A C 1
ATOM 680 O O . GLU A 1 90 ? -4.292 7.260 -9.995 1.00 85.75 90 GLU A O 1
ATOM 685 N N . GLY A 1 91 ? -4.981 9.029 -8.793 1.00 83.44 91 GLY A N 1
ATOM 686 C CA . GLY A 1 91 ? -4.650 10.052 -9.788 1.00 83.44 91 GLY A CA 1
ATOM 687 C C . GLY A 1 91 ? -3.155 10.186 -10.103 1.00 83.44 91 GLY A C 1
ATOM 688 O O . GLY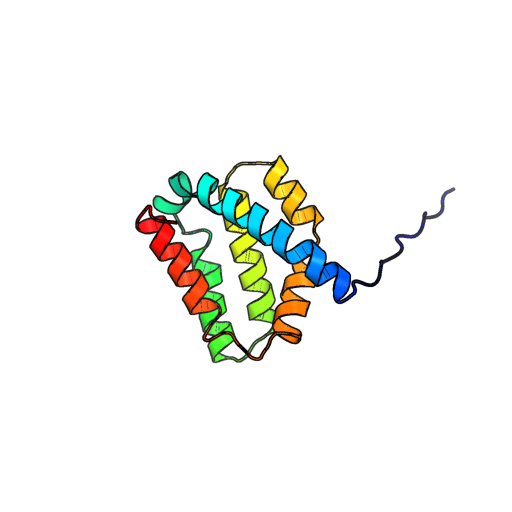 A 1 91 ? -2.814 10.666 -11.184 1.00 83.44 91 GLY A O 1
ATOM 689 N N . LEU A 1 92 ? -2.269 9.725 -9.212 1.00 76.88 92 LEU A N 1
ATOM 690 C CA . LEU A 1 92 ? -0.819 9.691 -9.447 1.00 76.88 92 LEU A CA 1
ATOM 691 C C . LEU A 1 92 ? -0.375 8.526 -10.357 1.00 76.88 92 LEU A C 1
ATOM 693 O O . LEU A 1 92 ? 0.773 8.499 -10.784 1.00 76.88 92 LEU A O 1
ATOM 697 N N . GLY A 1 93 ? -1.265 7.590 -10.721 1.00 68.00 93 GLY A N 1
ATOM 698 C CA . GLY A 1 93 ? -0.992 6.587 -11.764 1.00 68.00 93 GLY A CA 1
ATOM 699 C C . GLY A 1 93 ? -0.085 5.423 -11.338 1.00 68.00 93 GLY A C 1
ATOM 700 O O . GLY A 1 93 ? 0.724 4.938 -12.127 1.00 68.00 93 GLY A O 1
ATOM 701 N N . ILE A 1 94 ? -0.228 4.956 -10.097 1.00 59.72 94 ILE A N 1
ATOM 702 C CA . ILE A 1 94 ? 0.718 4.084 -9.374 1.00 59.72 94 ILE A CA 1
ATOM 703 C C . ILE A 1 94 ? 0.997 2.720 -10.022 1.00 59.72 94 ILE A C 1
ATOM 705 O O . ILE A 1 94 ? 2.105 2.201 -9.869 1.00 59.72 94 ILE A O 1
ATOM 709 N N . GLU A 1 95 ? 0.064 2.171 -10.806 1.00 55.81 95 GLU A N 1
ATOM 710 C CA . GLU A 1 95 ? 0.292 0.929 -11.566 1.00 55.81 95 GLU A CA 1
ATOM 711 C C . GLU A 1 95 ? 1.516 1.034 -12.489 1.00 55.81 95 GLU A C 1
ATOM 713 O O . GLU A 1 95 ? 2.277 0.076 -12.622 1.00 55.81 95 GLU A O 1
ATOM 718 N N . VAL A 1 96 ? 1.772 2.215 -13.063 1.00 57.25 96 VAL A N 1
ATOM 719 C CA . VAL A 1 96 ? 2.935 2.434 -13.932 1.00 57.25 96 VAL A CA 1
ATOM 720 C C . VAL A 1 96 ? 4.215 2.663 -13.120 1.00 57.25 96 VAL A C 1
ATOM 722 O O . VAL A 1 96 ? 5.291 2.233 -13.528 1.00 57.25 96 VAL A O 1
ATOM 725 N N . PHE A 1 97 ? 4.113 3.282 -11.941 1.00 61.25 97 PHE A N 1
ATOM 726 C CA . PHE A 1 97 ? 5.266 3.638 -11.105 1.00 61.25 97 PHE A CA 1
ATOM 727 C C . PHE A 1 97 ? 5.861 2.430 -10.383 1.00 61.25 97 PHE A C 1
ATOM 729 O O . PHE A 1 97 ? 7.081 2.300 -10.348 1.00 61.25 97 PHE A O 1
ATOM 736 N N . THR A 1 98 ? 5.032 1.525 -9.856 1.00 56.56 98 THR A N 1
ATOM 737 C CA . THR A 1 98 ? 5.517 0.299 -9.197 1.00 56.56 98 THR A CA 1
ATOM 738 C C . THR A 1 98 ? 6.105 -0.690 -10.213 1.00 56.56 98 THR A C 1
ATOM 740 O O . THR A 1 98 ? 7.112 -1.337 -9.936 1.00 56.56 98 THR A O 1
ATOM 743 N N . ALA A 1 99 ? 5.545 -0.751 -11.431 1.00 58.06 99 ALA A N 1
ATOM 744 C CA . ALA A 1 99 ? 6.110 -1.523 -12.542 1.00 58.06 99 ALA A CA 1
ATOM 745 C C . ALA A 1 99 ? 7.501 -1.022 -12.959 1.00 58.06 99 ALA A C 1
ATOM 747 O O . ALA A 1 99 ? 8.412 -1.814 -13.209 1.00 58.06 99 ALA A O 1
ATOM 748 N N . LEU A 1 100 ? 7.668 0.302 -13.031 1.00 56.03 100 LEU A N 1
ATOM 749 C CA . LEU A 1 100 ? 8.936 0.927 -13.393 1.00 56.03 100 LEU A CA 1
ATOM 750 C C . LEU A 1 100 ? 9.952 0.872 -12.248 1.00 56.03 100 LEU A C 1
ATOM 752 O O . LEU A 1 100 ? 11.120 0.618 -12.523 1.00 56.03 100 LEU A O 1
ATOM 756 N N . SER A 1 101 ? 9.537 1.028 -10.985 1.00 54.25 101 SER A N 1
ATOM 757 C CA . SER A 1 101 ? 10.439 0.947 -9.831 1.00 54.25 101 SER A CA 1
ATOM 758 C C . SER A 1 101 ? 10.994 -0.463 -9.635 1.00 54.25 101 SER A C 1
ATOM 760 O O . SER A 1 101 ? 12.203 -0.601 -9.518 1.00 54.25 101 SER A O 1
ATOM 762 N N . ILE A 1 102 ? 10.178 -1.519 -9.719 1.00 58.38 102 ILE A N 1
ATOM 763 C CA . ILE A 1 102 ? 10.668 -2.910 -9.636 1.00 58.38 102 ILE A CA 1
ATOM 764 C C . ILE A 1 102 ? 11.635 -3.225 -10.791 1.00 58.38 102 ILE A C 1
ATOM 766 O O . ILE A 1 102 ? 12.657 -3.881 -10.598 1.00 58.38 102 ILE A O 1
ATOM 770 N N . ARG A 1 103 ? 11.367 -2.697 -11.993 1.00 54.50 103 ARG A N 1
ATOM 771 C CA . ARG A 1 103 ? 12.213 -2.909 -13.178 1.00 54.50 103 ARG A CA 1
ATOM 772 C C . ARG A 1 103 ? 13.503 -2.073 -13.194 1.00 54.50 103 ARG A C 1
ATOM 774 O O . ARG A 1 103 ? 14.470 -2.503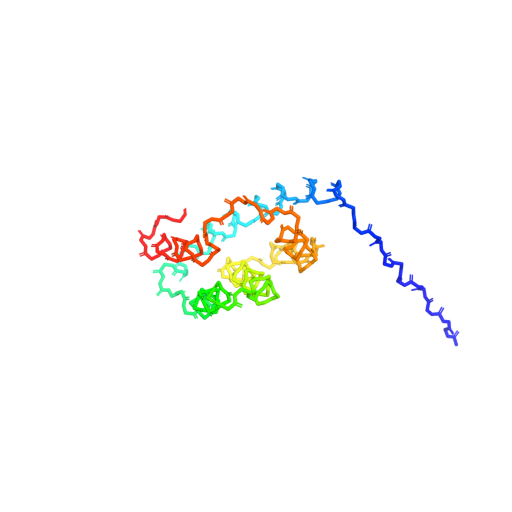 -13.820 1.00 54.50 103 ARG A O 1
ATOM 781 N N . TRP A 1 104 ? 13.535 -0.893 -12.569 1.00 47.19 104 TRP A N 1
ATOM 782 C CA . TRP A 1 104 ? 14.706 0.006 -12.555 1.00 47.19 104 TRP A CA 1
ATOM 783 C C . TRP A 1 104 ? 15.526 -0.032 -11.264 1.00 47.19 104 TRP A C 1
ATOM 785 O O . TRP A 1 104 ? 16.746 0.071 -11.336 1.00 47.19 104 TRP A O 1
ATOM 795 N N . LEU A 1 105 ? 14.894 -0.202 -10.102 1.00 49.78 105 LEU A N 1
ATOM 796 C CA . LEU A 1 105 ? 15.547 -0.298 -8.787 1.00 49.78 105 LEU A CA 1
ATOM 797 C C . LEU A 1 105 ? 15.814 -1.749 -8.370 1.00 49.78 105 LEU A C 1
ATOM 799 O O . LEU A 1 105 ? 16.099 -1.983 -7.198 1.00 49.78 105 LEU A O 1
ATOM 803 N N . GLY A 1 106 ? 15.722 -2.710 -9.301 1.00 47.59 106 GLY A N 1
ATOM 804 C CA . GLY A 1 106 ? 15.853 -4.162 -9.094 1.00 47.59 106 GLY A CA 1
ATOM 805 C C . GLY A 1 106 ? 17.195 -4.658 -8.529 1.00 47.59 106 GLY A C 1
ATOM 806 O O . GLY A 1 106 ? 17.626 -5.761 -8.845 1.00 47.59 106 GLY A O 1
ATOM 807 N N . THR A 1 107 ? 17.886 -3.856 -7.724 1.00 40.31 107 THR A N 1
ATOM 808 C CA . THR A 1 107 ? 19.206 -4.122 -7.167 1.00 40.31 107 THR A CA 1
ATOM 809 C C . THR A 1 107 ? 19.319 -3.915 -5.649 1.00 40.31 107 THR A C 1
ATOM 811 O O . THR A 1 107 ? 20.424 -4.103 -5.146 1.00 40.31 107 THR A O 1
ATOM 814 N N . VAL A 1 108 ? 18.257 -3.575 -4.887 1.00 44.88 108 VAL A N 1
ATOM 815 C CA . VAL A 1 108 ? 18.436 -3.239 -3.443 1.00 44.88 108 VAL A CA 1
ATOM 816 C C . VAL A 1 108 ? 17.434 -3.845 -2.434 1.00 44.88 108 VAL A C 1
ATOM 818 O O . VAL A 1 108 ? 17.750 -3.845 -1.248 1.00 44.88 108 VAL A O 1
ATOM 821 N N . GLN A 1 109 ? 16.291 -4.427 -2.819 1.00 52.62 109 GLN A N 1
ATOM 822 C CA . GLN A 1 109 ? 15.329 -4.941 -1.817 1.00 52.62 109 GLN A CA 1
ATOM 823 C C . GLN A 1 109 ? 15.557 -6.418 -1.462 1.00 52.62 109 GLN A C 1
ATOM 825 O O . GLN A 1 109 ? 15.695 -7.259 -2.348 1.00 52.62 109 GLN A O 1
ATOM 830 N N . LYS A 1 110 ? 15.589 -6.733 -0.155 1.00 56.22 110 LYS A N 1
ATOM 831 C CA . LYS A 1 110 ? 15.768 -8.101 0.379 1.00 56.22 110 LYS A CA 1
ATOM 832 C C . LYS A 1 110 ? 14.587 -9.018 0.034 1.00 56.22 110 LYS A C 1
ATOM 834 O O . LYS A 1 110 ? 14.816 -10.140 -0.404 1.00 56.22 110 LYS A O 1
ATOM 839 N N . SER A 1 111 ? 13.359 -8.529 0.216 1.00 74.38 111 SER A N 1
ATOM 840 C CA . SER A 1 111 ? 12.102 -9.161 -0.207 1.00 74.38 111 SER A CA 1
ATOM 841 C C . SER A 1 111 ? 10.965 -8.155 -0.021 1.00 74.38 111 SER A C 1
ATOM 843 O O . SER A 1 111 ? 10.803 -7.601 1.066 1.00 74.38 111 SER A O 1
ATOM 845 N N . TYR A 1 112 ? 10.167 -7.919 -1.066 1.00 77.56 112 TYR A N 1
ATOM 846 C CA . TYR A 1 112 ? 8.973 -7.078 -0.936 1.00 77.56 112 TYR A CA 1
ATOM 847 C C . TYR A 1 112 ? 7.980 -7.705 0.044 1.00 77.56 112 TYR A C 1
ATOM 849 O O . TYR A 1 112 ? 7.350 -6.990 0.815 1.00 77.56 112 TYR A O 1
ATOM 857 N N . ALA A 1 113 ? 7.873 -9.033 0.062 1.00 87.75 113 ALA A N 1
ATOM 858 C CA . ALA A 1 113 ? 6.979 -9.731 0.971 1.00 87.75 113 ALA A CA 1
ATOM 859 C C . ALA A 1 113 ? 7.318 -9.459 2.448 1.00 87.75 113 ALA A C 1
ATOM 861 O O . ALA A 1 113 ? 6.418 -9.133 3.218 1.00 87.75 113 ALA A O 1
ATOM 862 N N . GLU A 1 114 ? 8.601 -9.512 2.830 1.00 89.56 114 GLU A N 1
ATOM 863 C CA . GLU A 1 114 ? 9.038 -9.258 4.214 1.00 89.56 114 GLU A CA 1
ATOM 864 C C . GLU A 1 114 ? 8.687 -7.840 4.692 1.00 89.56 114 GLU A C 1
ATOM 866 O O . GLU A 1 114 ? 8.214 -7.660 5.812 1.00 89.56 114 GLU A O 1
ATOM 871 N N . GLU A 1 115 ? 8.862 -6.830 3.838 1.00 87.19 115 GLU A N 1
ATOM 872 C CA . GLU A 1 115 ? 8.530 -5.437 4.174 1.00 87.19 115 GLU A CA 1
ATOM 873 C C . GLU A 1 115 ? 7.028 -5.227 4.364 1.00 87.19 115 GLU A C 1
ATOM 875 O O . GLU A 1 115 ? 6.598 -4.538 5.288 1.00 87.19 115 GLU A O 1
ATOM 880 N N . HIS A 1 116 ? 6.215 -5.847 3.509 1.00 93.06 116 HIS A N 1
ATOM 881 C CA . HIS A 1 116 ? 4.764 -5.728 3.604 1.00 93.06 116 HIS A CA 1
ATOM 882 C C . HIS A 1 116 ? 4.212 -6.537 4.786 1.00 93.06 116 HIS A C 1
ATOM 884 O O . HIS A 1 116 ? 3.247 -6.107 5.418 1.00 93.06 116 HIS A O 1
ATOM 890 N N . GLN A 1 117 ? 4.842 -7.665 5.131 1.00 95.06 117 GLN A N 1
ATOM 891 C CA . GLN A 1 117 ? 4.526 -8.401 6.354 1.00 95.06 117 GLN A CA 1
ATOM 892 C C . GLN A 1 117 ? 4.813 -7.550 7.596 1.00 95.06 117 GLN A C 1
ATOM 894 O O . GLN A 1 117 ? 3.964 -7.470 8.479 1.00 95.06 117 GLN A O 1
ATOM 899 N N . ALA A 1 118 ? 5.949 -6.845 7.634 1.00 93.38 118 ALA A N 1
ATOM 900 C CA . ALA A 1 118 ? 6.281 -5.960 8.748 1.00 93.38 118 ALA A CA 1
ATOM 901 C C . ALA A 1 118 ? 5.234 -4.850 8.955 1.00 93.38 118 ALA A C 1
ATOM 903 O O . ALA A 1 118 ? 4.935 -4.509 10.094 1.00 93.38 118 ALA A O 1
ATOM 904 N N . LEU A 1 119 ? 4.629 -4.326 7.881 1.00 92.19 119 LEU A N 1
ATOM 905 C CA . LEU A 1 119 ? 3.524 -3.365 7.988 1.00 92.19 119 LEU A CA 1
ATOM 906 C C . LEU A 1 119 ? 2.250 -3.987 8.577 1.00 92.19 119 LEU A C 1
ATOM 908 O O . LEU A 1 119 ? 1.591 -3.351 9.395 1.00 92.19 119 LEU A O 1
ATOM 912 N N . ILE A 1 120 ? 1.894 -5.221 8.196 1.00 95.38 120 ILE A N 1
ATOM 913 C CA . ILE A 1 120 ? 0.771 -5.940 8.827 1.00 95.38 120 ILE A CA 1
ATOM 914 C C . ILE A 1 120 ? 1.038 -6.103 10.324 1.00 95.38 120 ILE A C 1
ATOM 916 O O . ILE A 1 120 ? 0.166 -5.795 11.137 1.00 95.38 120 ILE A O 1
ATOM 920 N N . ASP A 1 121 ? 2.239 -6.554 10.681 1.00 94.75 121 ASP A N 1
ATOM 921 C CA . ASP A 1 121 ? 2.632 -6.776 12.072 1.00 94.75 121 ASP A CA 1
ATOM 922 C C . ASP A 1 121 ? 2.585 -5.465 12.876 1.00 94.75 121 ASP A C 1
ATOM 924 O O . ASP A 1 121 ? 2.079 -5.447 13.998 1.00 94.75 121 ASP A O 1
ATOM 928 N N . ALA A 1 122 ? 3.035 -4.360 12.277 1.00 93.81 122 ALA A N 1
ATOM 929 C CA . ALA A 1 122 ? 2.989 -3.017 12.849 1.00 93.81 122 ALA A CA 1
ATOM 930 C C . ALA A 1 122 ? 1.547 -2.540 13.106 1.00 93.81 122 ALA A C 1
ATOM 932 O O . ALA A 1 122 ? 1.231 -2.082 14.206 1.00 93.81 122 ALA A O 1
ATOM 933 N N . PHE A 1 123 ? 0.629 -2.741 12.151 1.00 94.69 123 PHE A N 1
ATOM 934 C CA . PHE A 1 123 ? -0.793 -2.450 12.366 1.00 94.69 123 PHE A CA 1
ATOM 935 C C . PHE A 1 123 ? -1.381 -3.267 13.519 1.00 94.69 123 PHE A C 1
ATOM 937 O O . PHE A 1 123 ? -2.062 -2.703 14.375 1.00 94.69 123 PHE A O 1
ATOM 944 N N . LEU A 1 124 ? -1.115 -4.576 13.563 1.00 91.94 124 LEU A N 1
ATOM 945 C CA . LEU A 1 124 ? -1.619 -5.473 14.612 1.00 91.94 124 LEU A CA 1
ATOM 946 C C . LEU A 1 124 ? -1.031 -5.162 15.996 1.00 91.94 124 LEU A C 1
ATOM 948 O O . LEU A 1 124 ? -1.679 -5.422 17.010 1.00 91.94 124 LEU A O 1
ATOM 952 N N . ALA A 1 125 ? 0.179 -4.606 16.043 1.00 90.88 125 ALA A N 1
ATOM 953 C CA . ALA A 1 125 ? 0.815 -4.117 17.261 1.00 90.88 125 ALA A CA 1
ATOM 954 C C . ALA A 1 125 ? 0.336 -2.714 17.686 1.00 90.88 125 ALA A C 1
ATOM 956 O O . ALA A 1 125 ? 0.758 -2.235 18.737 1.00 90.88 125 ALA A O 1
ATOM 957 N N . GLU A 1 126 ? -0.534 -2.071 16.897 1.00 84.62 126 GLU A N 1
ATOM 958 C CA . GLU A 1 126 ? -0.928 -0.663 17.046 1.00 84.62 126 GLU A CA 1
ATOM 959 C C . GLU A 1 126 ? 0.270 0.317 17.015 1.00 84.62 126 GLU A C 1
ATOM 961 O O . GLU A 1 126 ? 0.202 1.401 17.594 1.00 84.62 126 GLU A O 1
ATOM 966 N N . ASP A 1 127 ? 1.347 -0.044 16.303 1.00 80.88 127 ASP A N 1
ATOM 967 C CA . ASP A 1 127 ? 2.567 0.760 16.097 1.00 80.88 127 ASP A CA 1
ATOM 968 C C . ASP A 1 127 ? 2.933 0.878 14.596 1.00 80.88 127 ASP A C 1
ATOM 970 O O . ASP A 1 127 ? 3.971 0.360 14.181 1.00 80.88 127 ASP A O 1
ATOM 974 N N . PRO A 1 128 ? 2.051 1.452 13.750 1.00 63.75 128 PRO A N 1
ATOM 975 C CA . PRO A 1 128 ? 2.237 1.531 12.298 1.00 63.75 128 PRO A CA 1
ATOM 976 C C . PRO A 1 128 ? 3.144 2.666 11.811 1.00 63.75 128 PRO A C 1
ATOM 978 O O . PRO A 1 128 ? 3.223 3.723 12.480 1.00 63.75 128 PRO A O 1
#

Sequence (128 aa):
SAPNKGVRVRNLTAADLEESYPVRAGLEQIAAELAAPRLGRDCSALEPHVAALHEADRLADGEAQVRHTVGFHREMVRAAGNAVLLHTWEGLGIEVFTALSIRWLGTVQKSYAEEHQALIDAFLAEDP

pLDDT: mean 80.79, std 17.67, range [37.78, 98.38]